Protein AF-A0AA37WY05-F1 (afdb_monomer_lite)

Sequence (134 aa):
MQESIEGKLRIWGRWASDKTGTEYRCALEVKLPRGTSLTAQDIDTAMRVDAAIANLNVSRWAGDHSLVWLLKQYYMHQCSYAEIAAFIKAHPKSALNDGWALGEMSKDKIWKLLCQAKGYVAGWLDAQANVATM

Radius of gyration: 15.21 Å; chains: 1; bounding box: 40×38×37 Å

Structure (mmCIF, N/CA/C/O backbone):
data_AF-A0AA37WY05-F1
#
_entry.id   AF-A0AA37WY05-F1
#
loop_
_atom_site.group_PDB
_atom_site.id
_atom_site.type_symbol
_atom_site.label_atom_id
_atom_site.label_alt_id
_atom_site.label_comp_id
_atom_site.label_asym_id
_atom_site.label_entity_id
_atom_site.label_seq_id
_atom_site.pdbx_PDB_ins_code
_atom_site.Cartn_x
_atom_site.Cartn_y
_atom_site.Cartn_z
_atom_site.occupancy
_atom_site.B_iso_or_equiv
_atom_site.auth_seq_id
_atom_site.auth_comp_id
_atom_site.auth_asym_id
_atom_site.auth_atom_id
_atom_site.pdbx_PDB_model_num
ATOM 1 N N . MET A 1 1 ? -22.217 5.196 6.132 1.00 39.78 1 MET A N 1
ATOM 2 C CA . MET A 1 1 ? -21.467 5.190 4.857 1.00 39.78 1 MET A CA 1
ATOM 3 C C . MET A 1 1 ? -20.154 4.473 5.127 1.00 39.78 1 MET A C 1
ATOM 5 O O . MET A 1 1 ? -19.415 4.940 5.980 1.00 39.78 1 MET A O 1
ATOM 9 N N . GLN A 1 2 ? -19.918 3.299 4.540 1.00 48.47 2 GLN A N 1
ATOM 10 C CA . GLN A 1 2 ? -18.661 2.566 4.739 1.00 48.47 2 GLN A CA 1
ATOM 11 C C . GLN A 1 2 ? -17.573 3.253 3.904 1.00 48.47 2 GLN A C 1
ATOM 13 O O . GLN A 1 2 ? -17.752 3.440 2.701 1.00 48.47 2 GLN A O 1
ATOM 18 N N . GLU A 1 3 ? -16.473 3.674 4.525 1.00 66.19 3 GLU A N 1
ATOM 19 C CA . GLU A 1 3 ? -15.331 4.198 3.775 1.00 66.19 3 GLU A CA 1
ATOM 20 C C . GLU A 1 3 ? -14.759 3.112 2.865 1.00 66.19 3 GLU A C 1
ATOM 22 O O . GLU A 1 3 ? -14.467 1.998 3.311 1.00 66.19 3 GLU A O 1
ATOM 27 N N . SER A 1 4 ? -14.583 3.451 1.588 1.00 88.19 4 SER A N 1
ATOM 28 C CA . SER A 1 4 ? -13.938 2.559 0.627 1.00 88.19 4 SER A CA 1
ATOM 29 C C . SER A 1 4 ? -12.500 2.245 1.051 1.00 88.19 4 SER A C 1
ATOM 31 O O . SER A 1 4 ? -11.823 3.076 1.664 1.00 88.19 4 SER A O 1
ATOM 33 N N . ILE A 1 5 ? -11.998 1.066 0.670 1.00 90.81 5 ILE A N 1
ATOM 34 C CA . ILE A 1 5 ? -10.591 0.691 0.887 1.00 90.81 5 ILE A CA 1
ATOM 35 C C . ILE A 1 5 ? -9.620 1.729 0.301 1.00 90.81 5 ILE A C 1
ATOM 37 O O . ILE A 1 5 ? -8.573 2.002 0.880 1.00 90.81 5 ILE A O 1
ATOM 41 N N . GLU A 1 6 ? -10.006 2.374 -0.802 1.00 89.31 6 GLU A N 1
ATOM 42 C CA . GLU A 1 6 ? -9.252 3.457 -1.432 1.00 89.31 6 GLU A CA 1
ATOM 43 C C . GLU A 1 6 ? -9.103 4.674 -0.505 1.00 89.31 6 GLU A C 1
ATOM 45 O O . GLU A 1 6 ? -8.021 5.250 -0.416 1.00 89.31 6 GLU A O 1
ATOM 50 N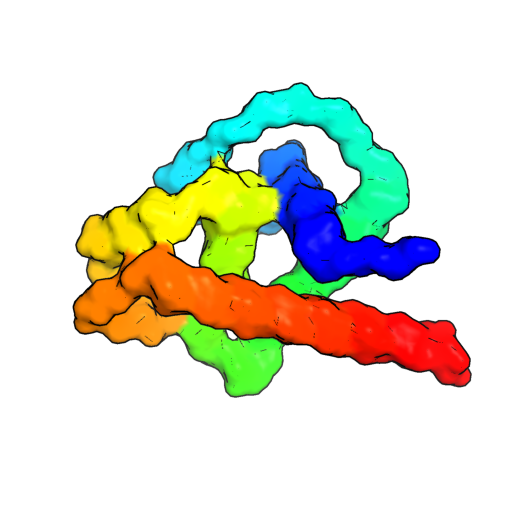 N . GLY A 1 7 ? -10.169 5.051 0.209 1.00 88.56 7 GLY A N 1
ATOM 51 C CA . GLY A 1 7 ? -10.140 6.136 1.192 1.00 88.56 7 GLY A CA 1
ATOM 52 C C . GLY A 1 7 ? -9.238 5.804 2.380 1.00 88.56 7 GLY A C 1
ATOM 53 O O . GLY A 1 7 ? -8.353 6.587 2.721 1.00 88.56 7 GLY A O 1
ATOM 54 N N . LYS A 1 8 ? -9.385 4.595 2.935 1.00 90.25 8 LYS A N 1
ATOM 55 C CA . LYS A 1 8 ? -8.567 4.114 4.061 1.00 90.25 8 LYS A CA 1
ATOM 56 C C . LYS A 1 8 ? -7.076 4.047 3.711 1.00 90.25 8 LYS A C 1
ATOM 58 O O . LYS A 1 8 ? -6.241 4.470 4.505 1.00 90.25 8 LYS A O 1
ATOM 63 N N . LEU A 1 9 ? -6.729 3.587 2.505 1.00 91.44 9 LEU A N 1
ATOM 64 C CA . LEU A 1 9 ? -5.341 3.547 2.026 1.00 91.44 9 LEU A CA 1
ATOM 65 C C . LEU A 1 9 ? -4.753 4.938 1.767 1.00 91.44 9 LEU A C 1
ATOM 67 O O . LEU A 1 9 ? -3.558 5.128 1.971 1.00 91.44 9 LEU A O 1
ATOM 71 N N . ARG A 1 10 ? -5.562 5.927 1.366 1.00 89.12 10 ARG A N 1
ATOM 72 C CA . ARG A 1 10 ? -5.109 7.328 1.261 1.00 89.12 10 ARG A CA 1
ATOM 73 C C . ARG A 1 10 ? -4.820 7.936 2.629 1.00 89.12 10 ARG A C 1
ATOM 75 O O . ARG A 1 10 ? -3.812 8.624 2.773 1.00 89.12 10 ARG A O 1
ATOM 82 N N . ILE A 1 11 ? -5.671 7.660 3.619 1.00 87.38 11 ILE A N 1
ATOM 83 C CA . ILE A 1 11 ? -5.447 8.068 5.012 1.00 87.38 11 ILE A CA 1
ATOM 84 C C . ILE A 1 11 ? -4.158 7.429 5.543 1.00 87.38 11 ILE A C 1
ATOM 86 O O . ILE A 1 11 ? -3.294 8.140 6.054 1.00 87.38 11 ILE A O 1
ATOM 90 N N . TRP A 1 12 ? -3.987 6.116 5.347 1.00 89.56 12 TRP A N 1
ATOM 91 C CA . TRP A 1 12 ? -2.755 5.413 5.709 1.00 89.56 12 TRP A CA 1
ATOM 92 C C . TRP A 1 12 ? -1.530 5.974 4.989 1.00 89.56 12 TRP A C 1
ATOM 94 O O . TRP A 1 12 ? -0.544 6.266 5.648 1.00 89.56 12 TRP A O 1
ATOM 104 N N . GLY A 1 13 ? -1.590 6.182 3.671 1.00 86.62 13 GLY A N 1
ATOM 105 C CA . GLY A 1 13 ? -0.468 6.706 2.890 1.00 86.62 13 GLY A CA 1
ATOM 106 C C . GLY A 1 13 ? 0.008 8.061 3.402 1.00 86.62 13 GLY A C 1
ATOM 107 O O . GLY A 1 13 ? 1.203 8.255 3.600 1.00 86.62 13 GLY A O 1
ATOM 108 N N . ARG A 1 14 ? -0.939 8.953 3.716 1.00 82.12 14 ARG A N 1
ATOM 109 C CA . ARG A 1 14 ? -0.662 10.252 4.337 1.00 82.12 14 ARG A CA 1
ATOM 110 C C . ARG A 1 14 ? -0.081 10.124 5.745 1.00 82.12 14 ARG A C 1
ATOM 112 O O . ARG A 1 14 ? 0.857 10.829 6.095 1.00 82.12 14 ARG A O 1
ATOM 119 N N . TRP A 1 15 ? -0.633 9.239 6.567 1.00 83.75 15 TRP A N 1
ATOM 120 C CA . TRP A 1 15 ? -0.114 8.987 7.911 1.00 83.75 15 TRP A CA 1
ATOM 121 C C . TRP A 1 15 ? 1.306 8.419 7.880 1.00 83.75 15 TRP A C 1
ATOM 123 O O . TRP A 1 15 ? 2.173 8.908 8.602 1.00 83.75 15 TRP A O 1
ATOM 133 N N . ALA A 1 16 ? 1.550 7.444 7.007 1.00 79.62 16 ALA A N 1
ATOM 134 C CA . ALA A 1 16 ? 2.836 6.788 6.806 1.00 79.62 16 ALA A CA 1
ATOM 135 C C . ALA A 1 16 ? 3.881 7.722 6.184 1.00 79.62 16 ALA A C 1
ATOM 137 O O . ALA A 1 16 ? 5.072 7.461 6.297 1.00 79.62 16 ALA A O 1
ATOM 138 N N . SER A 1 17 ? 3.450 8.796 5.519 1.00 75.62 17 SER A N 1
ATOM 139 C CA . SER A 1 17 ? 4.340 9.797 4.945 1.00 75.62 17 SER A CA 1
ATOM 140 C C . SER A 1 17 ? 4.607 10.994 5.865 1.00 75.62 17 SER A C 1
ATOM 142 O O . SER A 1 17 ? 5.707 11.541 5.830 1.00 75.62 17 SER A O 1
ATOM 144 N N . ASP A 1 18 ? 3.615 11.415 6.667 1.00 69.88 18 ASP A N 1
ATOM 145 C CA . ASP A 1 18 ? 3.734 12.513 7.646 1.00 69.88 18 ASP A CA 1
ATOM 146 C C . ASP A 1 18 ? 4.477 12.064 8.908 1.00 69.88 18 ASP A C 1
ATOM 148 O O . ASP A 1 18 ? 5.235 12.831 9.508 1.00 69.88 18 ASP A O 1
ATOM 152 N N . LYS A 1 19 ? 4.274 10.811 9.323 1.00 55.09 19 LYS A N 1
ATOM 153 C CA . LYS A 1 19 ? 5.097 10.164 10.337 1.00 55.09 19 LYS A CA 1
ATOM 154 C C . LYS A 1 19 ? 6.165 9.361 9.627 1.00 55.09 19 LYS A C 1
ATOM 156 O O . LYS A 1 19 ? 5.870 8.581 8.740 1.00 55.09 19 LYS A O 1
ATOM 161 N N . THR A 1 20 ? 7.395 9.455 10.099 1.00 49.81 20 THR A 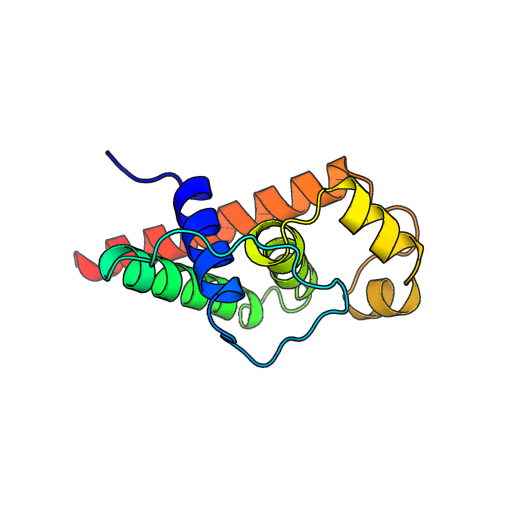N 1
ATOM 162 C CA . THR A 1 20 ? 8.452 8.458 9.903 1.00 49.81 20 THR A CA 1
ATOM 163 C C . THR A 1 20 ? 8.054 7.110 10.538 1.00 49.81 20 THR A C 1
ATOM 165 O O . THR A 1 20 ? 8.692 6.638 11.478 1.00 49.81 20 THR A O 1
ATOM 168 N N . GLY A 1 21 ? 6.933 6.534 10.102 1.00 39.62 21 GLY A N 1
ATOM 169 C CA . GLY A 1 21 ? 6.377 5.274 10.560 1.00 39.62 21 GLY A CA 1
ATOM 170 C C . GLY A 1 21 ? 7.016 4.146 9.773 1.00 39.62 21 GLY A C 1
ATOM 171 O O . GLY A 1 21 ? 6.661 3.913 8.623 1.00 39.62 21 GLY A O 1
ATOM 172 N N . THR A 1 22 ? 7.935 3.446 10.435 1.00 41.00 22 THR A N 1
ATOM 173 C CA . THR A 1 22 ? 8.722 2.288 9.982 1.00 41.00 22 THR A CA 1
ATOM 174 C C . THR A 1 22 ? 9.961 2.597 9.128 1.00 41.00 22 THR A C 1
ATOM 176 O O . THR A 1 22 ? 9.993 3.486 8.285 1.00 41.00 22 THR A O 1
ATOM 179 N N . GLU A 1 23 ? 11.013 1.825 9.392 1.00 44.47 23 GLU A N 1
ATOM 180 C CA . GLU A 1 23 ? 12.423 1.926 8.978 1.00 44.47 23 GLU A CA 1
ATOM 181 C C . GLU A 1 23 ? 12.688 1.807 7.457 1.00 44.47 23 GLU A C 1
ATOM 183 O O . GLU A 1 23 ? 13.805 1.538 7.020 1.00 44.47 23 GLU A O 1
ATOM 188 N N . TYR A 1 24 ? 11.681 2.012 6.611 1.00 48.78 24 TYR A N 1
ATOM 189 C CA . TYR A 1 24 ? 11.725 1.674 5.190 1.00 48.78 24 TYR A CA 1
ATOM 190 C C . TYR A 1 24 ? 11.931 2.918 4.323 1.00 48.78 24 TYR A C 1
ATOM 192 O O . TYR A 1 24 ? 11.006 3.418 3.683 1.00 48.78 24 TYR A O 1
ATOM 200 N N . ARG A 1 25 ? 13.173 3.409 4.270 1.00 38.22 25 ARG A N 1
ATOM 201 C CA . ARG A 1 25 ? 13.596 4.375 3.244 1.00 38.22 25 ARG A CA 1
ATOM 202 C C . ARG A 1 25 ? 13.650 3.677 1.884 1.00 38.22 25 ARG A C 1
ATOM 204 O O . ARG A 1 25 ? 14.501 2.819 1.674 1.00 38.22 25 ARG A O 1
ATOM 211 N N . CYS A 1 26 ? 12.801 4.081 0.941 1.00 39.38 26 CYS A N 1
ATOM 212 C CA . CYS A 1 26 ? 13.052 3.844 -0.480 1.00 39.38 26 CYS A CA 1
ATOM 213 C C . CYS A 1 26 ? 13.324 5.172 -1.204 1.00 39.38 26 CYS A C 1
ATOM 215 O O . CYS A 1 26 ? 12.854 6.225 -0.784 1.00 39.38 26 CYS A O 1
ATOM 217 N N . ALA A 1 27 ? 14.136 5.098 -2.259 1.00 45.19 27 ALA A N 1
ATOM 218 C CA . ALA A 1 27 ? 14.949 6.169 -2.845 1.00 45.19 27 ALA A CA 1
ATOM 219 C C . ALA A 1 27 ? 14.203 7.234 -3.680 1.00 45.19 27 ALA A C 1
ATOM 221 O O . ALA A 1 27 ? 14.837 7.967 -4.435 1.00 45.19 27 ALA A O 1
ATOM 222 N N . LEU A 1 28 ? 12.878 7.332 -3.568 1.00 48.91 28 LEU A N 1
ATOM 223 C CA . LEU A 1 28 ? 12.091 8.353 -4.260 1.00 48.91 28 LEU A CA 1
ATOM 224 C C . LEU A 1 28 ? 11.623 9.380 -3.225 1.00 48.91 28 LEU A C 1
ATOM 226 O O . LEU A 1 28 ? 10.744 9.111 -2.405 1.00 48.91 28 LEU A O 1
ATOM 230 N N . GLU A 1 29 ? 12.297 10.533 -3.215 1.00 45.31 29 GLU A N 1
ATOM 231 C CA . GLU A 1 29 ? 12.047 11.639 -2.289 1.00 45.31 29 GLU A CA 1
ATOM 232 C C . GLU A 1 29 ? 10.553 11.993 -2.216 1.00 45.31 29 GLU A C 1
ATOM 234 O O . GLU A 1 29 ? 9.868 12.160 -3.226 1.00 45.31 29 GLU A O 1
ATOM 239 N N . VAL A 1 30 ? 10.051 12.093 -0.985 1.00 50.91 30 VAL A N 1
ATOM 240 C CA . VAL A 1 30 ? 8.648 12.367 -0.656 1.00 50.91 30 VAL A CA 1
ATOM 241 C C . VAL A 1 30 ? 8.252 13.756 -1.177 1.00 50.91 30 VAL A C 1
ATOM 243 O O . VAL A 1 30 ? 8.731 14.770 -0.675 1.00 50.91 30 VAL A O 1
ATOM 246 N N . LYS A 1 31 ? 7.342 13.821 -2.159 1.00 46.53 31 LYS A N 1
ATOM 247 C CA . LYS A 1 31 ? 6.780 15.073 -2.708 1.00 46.53 31 LYS A CA 1
ATOM 248 C C . LYS A 1 31 ? 5.473 15.472 -2.012 1.00 46.53 31 LYS A C 1
ATOM 250 O O . LYS A 1 31 ? 4.447 15.603 -2.677 1.00 46.53 31 LYS A O 1
ATOM 255 N N . LEU A 1 32 ? 5.457 15.640 -0.690 1.00 49.12 32 LEU A N 1
ATOM 256 C CA . LEU A 1 32 ? 4.205 15.984 -0.005 1.00 49.12 32 LEU A CA 1
ATOM 257 C C . LEU A 1 32 ? 4.128 17.444 0.439 1.00 49.12 32 LEU A C 1
ATOM 259 O O . LEU A 1 32 ? 4.957 17.886 1.237 1.00 49.12 32 LEU A O 1
ATOM 263 N N . PRO A 1 33 ? 3.105 18.198 -0.011 1.00 45.53 33 PRO A N 1
ATOM 264 C CA . PRO A 1 33 ? 2.707 19.413 0.678 1.00 45.53 33 PRO A CA 1
ATOM 265 C C . PRO A 1 33 ? 2.156 19.027 2.056 1.00 45.53 33 PRO A C 1
ATOM 267 O O . PRO A 1 33 ? 1.308 18.142 2.162 1.00 45.53 33 PRO A O 1
ATOM 270 N N . ARG A 1 34 ? 2.639 19.691 3.114 1.00 49.81 34 ARG A N 1
ATOM 271 C CA . ARG A 1 34 ? 2.149 19.522 4.492 1.00 49.81 34 ARG A CA 1
ATOM 272 C C . ARG A 1 34 ? 0.661 19.873 4.542 1.00 49.81 34 ARG A C 1
ATOM 274 O O . ARG A 1 34 ? 0.298 21.044 4.624 1.00 49.81 34 ARG A O 1
ATOM 281 N N . GLY A 1 35 ? -0.200 18.871 4.418 1.00 54.69 35 GLY A N 1
ATOM 282 C CA . GLY A 1 35 ? -1.641 19.052 4.532 1.00 54.69 35 GLY A CA 1
ATOM 283 C C . GLY A 1 35 ? -2.084 19.140 5.996 1.00 54.69 35 GLY A C 1
ATOM 284 O O . GLY A 1 35 ? -1.347 18.768 6.902 1.00 54.69 35 GLY A O 1
ATOM 285 N N . THR A 1 36 ? -3.333 19.560 6.210 1.00 57.44 36 THR A N 1
ATOM 286 C CA . THR A 1 36 ? -4.090 19.533 7.484 1.00 57.44 36 THR A CA 1
ATOM 287 C C . THR A 1 36 ? -3.776 18.357 8.428 1.00 57.44 36 THR A C 1
ATOM 289 O O . THR A 1 36 ? -3.643 17.217 8.006 1.00 57.44 36 THR A O 1
ATOM 292 N N . SER A 1 37 ? -3.695 18.586 9.734 1.00 67.25 37 SER A N 1
ATOM 293 C CA . SER A 1 37 ? -3.400 17.508 10.690 1.00 67.25 37 SER A CA 1
ATOM 294 C C . SER A 1 37 ? -4.419 16.357 10.614 1.00 67.25 37 SER A C 1
ATOM 296 O O . SER A 1 37 ? -5.621 16.599 10.516 1.00 67.25 37 SER A O 1
ATOM 298 N N . LEU A 1 38 ? -3.935 15.110 10.661 1.00 73.94 38 LEU A N 1
ATOM 299 C CA . LEU A 1 38 ? -4.774 13.909 10.760 1.00 73.94 38 LEU A CA 1
ATOM 300 C C . LEU A 1 38 ? -5.553 13.907 12.082 1.00 73.94 38 LEU A C 1
ATOM 302 O O . LEU A 1 38 ? -4.992 14.231 13.132 1.00 73.94 38 LEU A O 1
ATOM 306 N N . THR A 1 39 ? -6.828 13.519 12.042 1.00 83.25 39 THR A N 1
ATOM 307 C CA . THR A 1 39 ? -7.652 13.359 13.249 1.00 83.25 39 THR A CA 1
ATOM 308 C C . THR A 1 39 ? -7.297 12.071 14.003 1.00 83.25 39 THR A C 1
ATO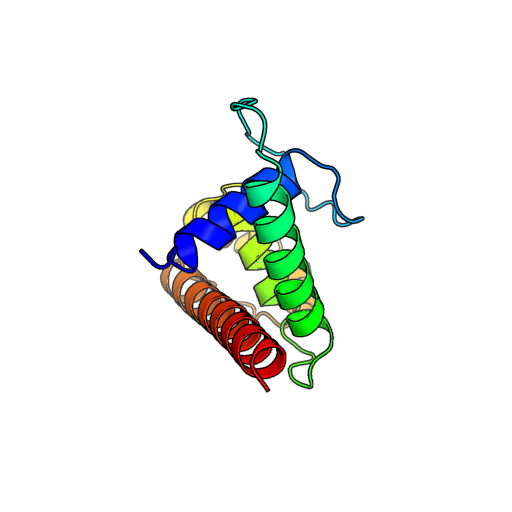M 310 O O . THR A 1 39 ? -6.625 11.185 13.476 1.00 83.25 39 THR A O 1
ATOM 313 N N . ALA A 1 40 ? -7.771 11.921 15.245 1.00 81.06 40 ALA A N 1
ATOM 314 C CA . ALA A 1 40 ? -7.587 10.677 16.002 1.00 81.06 40 ALA A CA 1
ATOM 315 C C . ALA A 1 40 ? -8.216 9.457 15.296 1.00 81.06 40 ALA A C 1
ATOM 317 O O . ALA A 1 40 ? -7.642 8.370 15.317 1.00 81.06 40 ALA A O 1
ATOM 318 N N . GLN A 1 41 ? -9.355 9.650 14.623 1.00 84.75 41 GLN A N 1
ATOM 319 C CA . GLN A 1 41 ? -10.021 8.607 13.840 1.00 84.75 41 GLN A CA 1
ATOM 320 C C . GLN A 1 41 ? -9.218 8.226 12.586 1.00 84.75 41 GLN A C 1
ATOM 322 O O . GLN A 1 41 ? -9.123 7.043 12.252 1.00 84.75 41 GLN A O 1
ATOM 327 N N . ASP A 1 42 ? -8.601 9.206 11.920 1.00 83.88 42 ASP A N 1
ATOM 328 C CA . ASP A 1 42 ? -7.713 8.948 10.782 1.00 83.88 42 ASP A CA 1
ATOM 329 C C . ASP A 1 42 ? -6.491 8.128 11.208 1.00 83.88 42 ASP A C 1
ATOM 331 O O . ASP A 1 42 ? -6.076 7.210 10.503 1.00 83.88 42 ASP A O 1
ATOM 335 N N . ILE A 1 43 ? -5.929 8.433 12.382 1.00 84.44 43 ILE A N 1
ATOM 336 C CA . ILE A 1 43 ? -4.791 7.697 12.943 1.00 84.44 43 ILE A CA 1
ATOM 337 C C . ILE A 1 43 ? -5.185 6.252 13.271 1.00 84.44 43 ILE A C 1
ATOM 339 O O . ILE A 1 43 ? -4.453 5.342 12.891 1.00 84.44 43 ILE A O 1
ATOM 343 N N . ASP A 1 44 ? -6.329 6.023 13.924 1.00 85.69 44 ASP A N 1
ATOM 344 C CA . ASP A 1 44 ? -6.819 4.663 14.204 1.00 85.69 44 ASP A CA 1
ATOM 345 C C . ASP A 1 44 ? -7.038 3.871 12.904 1.00 85.69 44 ASP A C 1
ATOM 347 O O . ASP A 1 44 ? -6.588 2.732 12.765 1.00 85.69 44 ASP A O 1
ATOM 351 N N . THR A 1 45 ? -7.645 4.511 11.900 1.00 87.81 45 THR A N 1
ATOM 352 C CA . THR A 1 45 ? -7.839 3.922 10.568 1.00 87.81 45 THR A CA 1
ATOM 353 C C . THR A 1 45 ? -6.504 3.555 9.923 1.00 87.81 45 THR A C 1
ATOM 355 O O . THR A 1 45 ? -6.344 2.432 9.439 1.00 87.81 45 THR A O 1
ATOM 358 N N . ALA A 1 46 ? -5.527 4.464 9.958 1.00 87.06 46 ALA A N 1
ATOM 359 C CA . ALA A 1 46 ? -4.192 4.223 9.430 1.00 87.06 46 ALA A CA 1
ATOM 360 C C . ALA A 1 46 ? -3.494 3.059 10.146 1.00 87.06 46 ALA A C 1
ATOM 362 O O . ALA A 1 46 ? -2.936 2.198 9.476 1.00 87.06 46 ALA A O 1
ATOM 363 N N . MET A 1 47 ? -3.575 2.975 11.476 1.00 88.00 47 MET A N 1
ATOM 364 C CA . MET A 1 47 ? -2.961 1.888 12.249 1.00 88.00 47 MET A CA 1
ATOM 365 C C . MET A 1 47 ? -3.562 0.516 11.919 1.00 88.00 47 MET A C 1
ATOM 367 O O . MET A 1 47 ? -2.831 -0.467 11.812 1.00 88.00 47 MET A O 1
ATOM 371 N N . ARG A 1 48 ? -4.881 0.432 11.703 1.00 89.69 48 ARG A N 1
ATOM 372 C CA . ARG A 1 48 ? -5.531 -0.821 11.279 1.00 89.69 48 ARG A CA 1
ATOM 373 C C . ARG A 1 48 ? -5.085 -1.254 9.884 1.00 89.69 48 ARG A C 1
ATOM 375 O O . ARG A 1 48 ? -4.839 -2.437 9.658 1.00 89.69 48 ARG A O 1
ATOM 382 N N . VAL A 1 49 ? -4.978 -0.305 8.953 1.00 90.50 49 VAL A N 1
ATOM 383 C CA . VAL A 1 49 ? -4.458 -0.564 7.602 1.00 90.50 49 VAL A CA 1
ATOM 384 C C . VAL A 1 49 ? -2.989 -0.992 7.663 1.00 90.50 49 VAL A C 1
ATOM 386 O O . VAL A 1 49 ? -2.604 -1.933 6.975 1.00 90.50 49 VAL A O 1
ATOM 389 N N . ASP A 1 50 ? -2.185 -0.362 8.517 1.00 88.19 50 ASP A N 1
ATOM 390 C CA . ASP A 1 50 ? -0.773 -0.700 8.707 1.00 88.19 50 ASP A CA 1
ATOM 391 C C . ASP A 1 50 ? -0.595 -2.135 9.222 1.00 88.19 50 ASP A C 1
ATOM 393 O O . ASP A 1 50 ? 0.197 -2.898 8.673 1.00 88.19 50 ASP A O 1
ATOM 397 N N . ALA A 1 51 ? -1.417 -2.557 10.188 1.00 86.50 51 ALA A N 1
ATOM 398 C CA . ALA A 1 51 ? -1.438 -3.937 10.672 1.00 86.50 51 ALA A CA 1
ATOM 399 C C . ALA A 1 51 ? -1.807 -4.946 9.565 1.00 86.50 51 ALA A C 1
ATOM 401 O O . ALA A 1 51 ? -1.198 -6.015 9.472 1.00 86.50 51 ALA A O 1
ATOM 402 N N . ALA A 1 52 ? -2.755 -4.598 8.689 1.00 87.25 52 ALA A N 1
ATOM 403 C CA . ALA A 1 52 ? -3.114 -5.421 7.533 1.00 87.25 52 ALA A CA 1
ATOM 404 C C . ALA A 1 52 ? -1.948 -5.548 6.532 1.00 87.25 52 ALA A C 1
ATOM 406 O O . ALA A 1 52 ? -1.659 -6.638 6.034 1.00 87.25 52 ALA A O 1
ATOM 407 N N . ILE A 1 53 ? -1.241 -4.445 6.266 1.00 85.62 53 ILE A N 1
ATOM 408 C CA . ILE A 1 53 ? -0.062 -4.410 5.387 1.00 85.62 53 ILE A CA 1
ATOM 409 C C . ILE A 1 53 ? 1.121 -5.165 6.012 1.00 85.62 53 ILE A C 1
ATOM 411 O O . ILE A 1 53 ? 1.853 -5.859 5.308 1.00 85.62 53 ILE A O 1
ATOM 415 N N . ALA A 1 54 ? 1.294 -5.103 7.331 1.00 81.12 54 ALA A N 1
ATOM 416 C CA . ALA A 1 54 ? 2.279 -5.917 8.034 1.00 81.12 54 ALA A CA 1
ATOM 417 C C . ALA A 1 54 ? 1.936 -7.414 7.942 1.00 81.12 54 ALA A C 1
ATOM 419 O O . ALA A 1 54 ? 2.831 -8.235 7.762 1.00 81.12 54 ALA A O 1
ATOM 420 N N . ASN A 1 55 ? 0.651 -7.784 7.989 1.00 76.94 55 ASN A N 1
ATOM 421 C CA . ASN A 1 55 ? 0.214 -9.177 7.859 1.00 76.94 55 ASN A CA 1
ATOM 422 C C . ASN A 1 55 ? 0.473 -9.758 6.457 1.00 76.94 55 ASN A C 1
ATOM 424 O O . ASN A 1 55 ? 0.876 -10.918 6.338 1.00 76.94 55 ASN A O 1
ATOM 428 N N . LEU A 1 56 ? 0.339 -8.932 5.409 1.00 71.25 56 LEU A N 1
ATOM 429 C CA . LEU A 1 56 ? 0.763 -9.278 4.046 1.00 71.25 56 LEU A CA 1
ATOM 430 C C . LEU A 1 56 ? 2.228 -9.744 3.997 1.00 71.25 56 LEU A C 1
ATOM 432 O O . LEU A 1 56 ? 2.549 -10.655 3.242 1.00 71.25 56 LEU A O 1
ATOM 436 N N . ASN A 1 57 ? 3.089 -9.171 4.842 1.00 60.94 57 ASN A N 1
ATOM 437 C CA . ASN A 1 57 ? 4.518 -9.478 4.904 1.00 60.94 57 ASN A CA 1
ATOM 438 C C . ASN A 1 57 ? 4.841 -10.818 5.607 1.00 60.94 57 ASN A C 1
ATOM 440 O O . ASN A 1 57 ? 5.962 -11.303 5.495 1.00 60.94 57 ASN A O 1
ATOM 444 N N . VAL A 1 58 ? 3.893 -11.399 6.358 1.00 54.38 58 VAL A N 1
ATOM 445 C CA . VAL A 1 58 ? 4.122 -12.567 7.242 1.00 54.38 58 VAL A CA 1
ATOM 446 C C . VAL A 1 58 ? 3.358 -13.820 6.784 1.00 54.38 58 VAL A C 1
ATOM 448 O O . VAL A 1 58 ? 3.722 -14.940 7.142 1.00 54.38 58 VAL A O 1
ATOM 451 N N . SER A 1 59 ? 2.293 -13.674 5.990 1.00 47.50 59 SER A N 1
ATOM 452 C CA . SER A 1 59 ? 1.506 -14.823 5.518 1.00 47.50 59 SER A CA 1
ATOM 453 C C . SER A 1 59 ? 2.258 -15.666 4.469 1.00 47.50 59 SER A C 1
ATOM 455 O O . SER A 1 59 ? 3.152 -15.170 3.791 1.00 47.50 59 SER A O 1
ATOM 457 N N . ARG A 1 60 ? 1.859 -16.942 4.296 1.00 44.84 60 ARG A N 1
ATOM 458 C CA . ARG A 1 60 ? 2.397 -17.966 3.356 1.00 44.84 60 ARG A CA 1
ATOM 459 C C . ARG A 1 60 ? 2.596 -17.527 1.887 1.00 44.84 60 ARG A C 1
ATOM 461 O O . ARG A 1 60 ? 3.141 -18.299 1.105 1.00 44.84 60 ARG A O 1
ATOM 468 N N . TRP A 1 61 ? 2.212 -16.309 1.522 1.00 47.81 61 TRP A N 1
ATOM 469 C CA . TRP A 1 61 ? 2.580 -15.595 0.297 1.00 47.81 61 TRP A CA 1
ATOM 470 C C . TRP A 1 61 ? 3.964 -14.935 0.424 1.00 47.81 61 TRP A C 1
ATOM 472 O O . TRP A 1 61 ? 4.134 -13.773 0.063 1.00 47.81 61 TRP A O 1
ATOM 482 N N . ALA A 1 62 ? 4.951 -15.667 0.951 1.00 38.62 62 ALA A N 1
ATOM 483 C CA . ALA A 1 62 ? 6.302 -15.206 1.297 1.00 38.62 62 ALA A CA 1
ATOM 484 C C . ALA A 1 62 ? 7.179 -14.775 0.090 1.00 38.62 62 ALA A C 1
ATOM 486 O O . ALA A 1 62 ? 8.397 -14.912 0.118 1.00 38.62 62 ALA A O 1
ATOM 487 N N . GLY A 1 63 ? 6.569 -14.268 -0.983 1.00 45.59 63 GLY A N 1
ATOM 488 C CA . GLY A 1 63 ? 7.223 -13.739 -2.177 1.00 45.59 63 GLY A CA 1
ATOM 489 C C . GLY A 1 63 ? 6.767 -12.337 -2.592 1.00 45.59 63 GLY A C 1
ATOM 490 O O . GLY A 1 63 ? 7.288 -11.829 -3.575 1.00 45.59 63 GLY A O 1
ATOM 491 N N . ASP A 1 64 ? 5.839 -11.688 -1.877 1.00 58.38 64 ASP A N 1
ATOM 492 C CA . ASP A 1 64 ? 5.246 -10.413 -2.320 1.00 58.38 64 ASP A CA 1
ATOM 493 C C . ASP A 1 64 ? 5.629 -9.204 -1.439 1.00 58.38 64 ASP A C 1
ATOM 495 O O . ASP A 1 64 ? 4.839 -8.279 -1.228 1.00 58.38 64 ASP A O 1
ATOM 499 N N . HIS A 1 65 ? 6.898 -9.127 -1.001 1.00 62.72 65 HIS A N 1
ATOM 500 C CA . HIS A 1 65 ? 7.514 -7.847 -0.582 1.00 62.72 65 HIS A CA 1
ATOM 501 C C . HIS A 1 65 ? 7.264 -6.737 -1.629 1.00 62.72 65 HIS A C 1
ATOM 503 O O . HIS A 1 65 ? 7.110 -5.557 -1.299 1.00 62.72 65 HIS A O 1
ATOM 509 N N . SER A 1 66 ? 7.113 -7.166 -2.885 1.00 73.44 66 SER A N 1
ATOM 510 C CA . SER A 1 66 ? 6.606 -6.431 -4.035 1.00 73.44 66 SER A CA 1
ATOM 511 C C . SER A 1 66 ? 5.351 -5.579 -3.767 1.00 73.44 66 SER A C 1
ATOM 513 O O . SER A 1 66 ? 5.313 -4.398 -4.114 1.00 73.44 66 SER A O 1
ATOM 515 N N . LEU A 1 67 ? 4.312 -6.149 -3.149 1.00 79.56 67 LEU A N 1
ATOM 516 C CA . LEU A 1 67 ? 2.988 -5.545 -3.041 1.00 79.56 67 LEU A CA 1
ATOM 517 C C . LEU A 1 67 ? 2.991 -4.462 -1.977 1.00 79.56 67 LEU A C 1
ATOM 519 O O . LEU A 1 67 ? 2.437 -3.384 -2.185 1.00 79.56 67 LEU A O 1
ATOM 523 N N . VAL A 1 68 ? 3.671 -4.730 -0.861 1.00 81.44 68 VAL A N 1
ATOM 524 C CA . VAL A 1 68 ? 3.902 -3.739 0.191 1.00 81.44 68 VAL A CA 1
ATOM 525 C C . VAL A 1 68 ? 4.706 -2.570 -0.372 1.00 81.44 68 VAL A C 1
ATOM 527 O O . VAL A 1 68 ? 4.348 -1.413 -0.144 1.00 81.44 68 VAL A O 1
ATOM 530 N N . TRP A 1 69 ? 5.756 -2.848 -1.151 1.00 82.44 69 TRP A N 1
ATOM 531 C CA . TRP A 1 69 ? 6.534 -1.800 -1.806 1.00 82.44 69 TRP A CA 1
ATOM 532 C C . TRP A 1 69 ? 5.676 -0.973 -2.773 1.00 82.44 69 TRP A C 1
ATOM 534 O O . TRP A 1 69 ? 5.712 0.255 -2.711 1.00 82.44 69 TRP A O 1
ATOM 544 N N . LEU A 1 70 ? 4.840 -1.612 -3.598 1.00 84.81 70 LEU A N 1
ATOM 545 C CA . LEU A 1 70 ? 3.927 -0.922 -4.515 1.00 84.81 70 LEU A CA 1
ATOM 546 C C . LEU A 1 70 ? 2.914 -0.040 -3.776 1.00 84.81 70 LEU A C 1
ATOM 548 O O . LEU A 1 70 ? 2.704 1.106 -4.180 1.00 84.81 70 LEU A O 1
ATOM 552 N N . LEU A 1 71 ? 2.316 -0.536 -2.687 1.00 87.75 71 LEU A N 1
ATOM 553 C CA . LEU A 1 71 ? 1.406 0.248 -1.847 1.00 87.75 71 LEU A CA 1
ATOM 554 C C . LEU A 1 71 ? 2.106 1.488 -1.282 1.00 87.75 71 LEU A C 1
ATOM 556 O O . LEU A 1 71 ? 1.534 2.577 -1.330 1.00 87.75 71 LEU A O 1
ATOM 560 N N . LYS A 1 72 ? 3.353 1.348 -0.816 1.00 83.38 72 LYS A N 1
ATOM 561 C CA . LYS A 1 72 ? 4.166 2.476 -0.341 1.00 83.38 72 LYS A CA 1
ATOM 562 C C . LYS A 1 72 ? 4.432 3.476 -1.464 1.00 83.38 72 LYS A C 1
ATOM 564 O O . LYS A 1 72 ? 4.128 4.655 -1.306 1.00 83.38 72 LYS A O 1
ATOM 569 N N . GLN A 1 73 ? 4.934 3.031 -2.616 1.00 84.88 73 GLN A N 1
ATOM 570 C CA . GLN A 1 73 ? 5.210 3.948 -3.728 1.00 84.88 73 GLN A CA 1
ATOM 571 C C . GLN A 1 73 ? 3.957 4.711 -4.165 1.00 84.88 73 GLN A C 1
ATOM 573 O O . GLN A 1 73 ? 4.008 5.920 -4.373 1.00 84.88 73 GLN A O 1
ATOM 578 N N . TYR A 1 74 ? 2.817 4.027 -4.253 1.00 89.25 74 TYR A N 1
ATOM 579 C CA . TYR A 1 74 ? 1.592 4.639 -4.751 1.00 89.25 74 TYR A CA 1
ATOM 580 C C . TYR A 1 74 ? 0.884 5.537 -3.724 1.00 89.25 74 TYR A C 1
ATOM 582 O O . TYR A 1 74 ? 0.478 6.643 -4.069 1.00 89.25 74 TYR A O 1
ATOM 590 N N . TYR A 1 75 ? 0.725 5.097 -2.471 1.00 88.38 75 TYR A N 1
ATOM 591 C CA . TYR A 1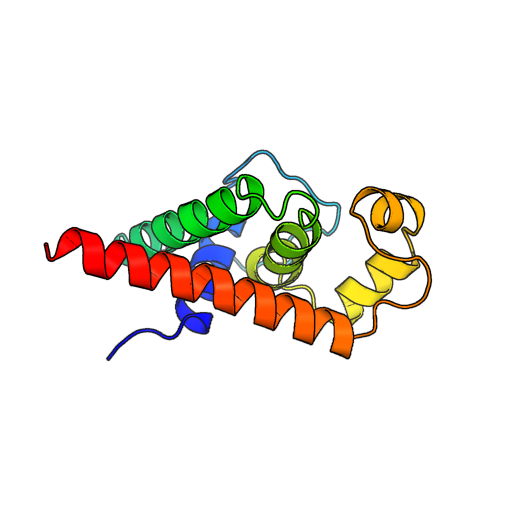 75 ? -0.061 5.832 -1.468 1.00 88.38 75 TYR A CA 1
ATOM 592 C C . TYR A 1 75 ? 0.771 6.745 -0.570 1.00 88.38 75 TYR A C 1
ATOM 594 O O . TYR A 1 75 ? 0.307 7.831 -0.231 1.00 88.38 75 TYR A O 1
ATOM 602 N N . MET A 1 76 ? 1.981 6.326 -0.190 1.00 84.62 76 MET A N 1
ATOM 603 C CA . MET A 1 76 ? 2.859 7.096 0.698 1.00 84.62 76 MET A CA 1
ATOM 604 C C . MET A 1 76 ? 3.725 8.080 -0.097 1.00 84.62 76 MET A C 1
ATOM 606 O O . MET A 1 76 ? 3.777 9.262 0.232 1.00 84.62 76 MET A O 1
ATOM 610 N N . HIS A 1 77 ? 4.369 7.619 -1.173 1.00 81.69 77 HIS A N 1
ATOM 611 C CA . HIS A 1 77 ? 5.227 8.472 -2.007 1.00 81.69 77 HIS A CA 1
ATOM 612 C C . HIS A 1 77 ? 4.468 9.198 -3.130 1.00 81.69 77 HIS A C 1
ATOM 614 O O . HIS A 1 77 ? 5.042 10.060 -3.793 1.00 81.69 77 HIS A O 1
ATOM 620 N N . GLN A 1 78 ? 3.186 8.872 -3.338 1.00 83.62 78 GLN A N 1
ATOM 621 C CA . GLN A 1 78 ? 2.335 9.422 -4.404 1.00 83.62 78 GLN A CA 1
ATOM 622 C C . GLN A 1 78 ? 2.927 9.278 -5.814 1.00 83.62 78 GLN A C 1
ATOM 624 O O . GLN A 1 78 ? 2.631 10.069 -6.711 1.00 83.62 78 GLN A O 1
ATOM 629 N N . CYS A 1 79 ? 3.752 8.253 -6.031 1.00 84.88 79 CYS A N 1
ATOM 630 C CA . CYS A 1 79 ? 4.292 7.961 -7.345 1.00 84.88 79 CYS A CA 1
ATOM 631 C C . CYS A 1 79 ? 3.173 7.494 -8.278 1.00 84.88 79 CYS A C 1
ATOM 633 O O . CYS A 1 79 ? 2.376 6.604 -7.965 1.00 84.88 79 CYS A O 1
ATOM 635 N N . SER A 1 80 ? 3.153 8.054 -9.480 1.00 88.12 80 SER A N 1
ATOM 636 C CA . SER A 1 80 ? 2.325 7.554 -10.568 1.00 88.12 80 SER A CA 1
ATOM 637 C C . SER A 1 80 ? 2.782 6.159 -11.012 1.00 88.12 80 SER A C 1
ATOM 639 O O . SER A 1 80 ? 3.945 5.781 -10.867 1.00 88.12 80 SER A O 1
ATOM 641 N N . TYR A 1 81 ? 1.895 5.399 -11.666 1.00 88.12 81 TYR A N 1
ATOM 642 C CA . TYR A 1 81 ? 2.275 4.114 -12.275 1.00 88.12 81 TYR A CA 1
ATOM 643 C C . TYR A 1 81 ? 3.430 4.257 -13.275 1.00 88.12 81 TYR A C 1
ATOM 645 O O . TYR A 1 81 ? 4.207 3.327 -13.457 1.00 88.12 81 TYR A O 1
ATOM 653 N N . ALA A 1 82 ? 3.545 5.420 -13.927 1.00 86.44 82 ALA A N 1
ATOM 654 C CA . ALA A 1 82 ? 4.633 5.713 -14.851 1.00 86.44 82 ALA A CA 1
ATOM 655 C C . ALA A 1 82 ? 5.981 5.850 -14.126 1.00 86.44 82 ALA A C 1
ATOM 657 O O . ALA A 1 82 ? 6.961 5.259 -14.570 1.00 86.44 82 ALA A O 1
ATOM 658 N N . GLU A 1 83 ? 6.019 6.587 -13.012 1.00 85.94 83 GLU A N 1
ATOM 659 C CA . GLU A 1 83 ? 7.225 6.753 -12.189 1.00 85.94 83 GLU A CA 1
ATOM 660 C C . GLU A 1 83 ? 7.667 5.417 -11.584 1.00 85.94 83 GLU A C 1
ATOM 662 O O . GLU A 1 83 ? 8.844 5.068 -11.656 1.00 85.94 83 GLU A O 1
ATOM 667 N N . ILE A 1 84 ? 6.714 4.624 -11.086 1.00 84.81 84 ILE A N 1
ATOM 668 C CA . ILE A 1 84 ? 6.980 3.283 -10.555 1.00 84.81 84 ILE A CA 1
ATOM 669 C C . ILE A 1 84 ? 7.559 2.374 -11.652 1.00 84.81 84 ILE A C 1
ATOM 671 O O . ILE A 1 84 ? 8.617 1.777 -11.463 1.00 84.81 84 ILE A O 1
ATOM 675 N N . ALA A 1 85 ? 6.923 2.308 -12.828 1.00 83.44 85 ALA A N 1
ATOM 676 C CA . ALA A 1 85 ? 7.414 1.509 -13.956 1.00 83.44 85 ALA A CA 1
ATOM 677 C C . ALA A 1 85 ? 8.825 1.929 -14.400 1.00 83.44 85 ALA A C 1
ATOM 679 O O . ALA A 1 85 ? 9.680 1.079 -14.663 1.00 83.44 85 ALA A O 1
ATOM 680 N N . ALA A 1 86 ? 9.080 3.240 -14.466 1.00 83.56 86 ALA A N 1
ATOM 681 C CA . ALA A 1 86 ? 10.382 3.784 -14.830 1.00 83.56 86 ALA A CA 1
ATOM 682 C C . ALA A 1 86 ? 11.462 3.412 -13.804 1.00 83.56 86 ALA A C 1
ATOM 684 O O . ALA A 1 86 ? 12.551 2.993 -14.199 1.00 83.56 86 ALA A O 1
ATOM 685 N N . PHE A 1 87 ? 11.151 3.493 -12.505 1.00 82.69 87 PHE A N 1
ATOM 686 C CA . PHE A 1 87 ? 12.072 3.107 -11.436 1.00 82.69 87 PHE A CA 1
ATOM 687 C C . PHE A 1 87 ? 12.506 1.643 -11.565 1.00 82.69 87 PHE A C 1
ATOM 689 O O . PHE A 1 87 ? 13.695 1.339 -11.513 1.00 82.69 87 PHE A O 1
ATOM 696 N N . ILE A 1 88 ? 11.556 0.745 -11.808 1.00 79.12 88 ILE A N 1
ATOM 697 C CA . ILE A 1 88 ? 11.799 -0.699 -11.932 1.00 79.12 88 ILE A CA 1
ATOM 698 C C . ILE A 1 88 ? 12.672 -1.007 -13.134 1.00 79.12 88 ILE A C 1
ATOM 700 O O . ILE A 1 88 ? 13.619 -1.787 -13.045 1.00 79.12 88 ILE A O 1
ATOM 704 N N . LYS A 1 89 ? 12.364 -0.359 -14.261 1.00 78.31 89 LYS A N 1
ATOM 705 C CA . LYS A 1 89 ? 13.145 -0.481 -15.489 1.00 78.31 89 LYS A CA 1
ATOM 706 C C . LYS A 1 89 ? 14.589 -0.016 -15.282 1.00 78.31 89 LYS A C 1
ATOM 708 O O . LYS A 1 89 ? 15.499 -0.626 -15.833 1.00 78.31 89 LYS A O 1
ATOM 713 N N . ALA A 1 90 ? 14.795 1.030 -14.483 1.00 77.88 90 ALA A N 1
ATOM 714 C CA . ALA A 1 90 ? 16.120 1.539 -14.142 1.00 77.88 90 ALA A CA 1
ATOM 715 C C . ALA A 1 90 ? 16.868 0.678 -13.100 1.00 77.88 90 ALA A C 1
ATOM 717 O O . ALA A 1 90 ? 18.096 0.718 -13.065 1.00 77.88 90 ALA A O 1
ATOM 718 N N . HIS A 1 91 ? 16.163 -0.129 -12.293 1.00 74.12 91 HIS A N 1
ATOM 719 C CA . HIS A 1 91 ? 16.738 -0.927 -11.195 1.00 74.12 91 HIS A CA 1
ATOM 720 C C . HIS A 1 91 ? 16.446 -2.438 -11.324 1.00 74.12 91 HIS A C 1
ATOM 722 O O . HIS A 1 91 ? 15.837 -3.042 -10.436 1.00 74.12 91 HIS A O 1
ATOM 728 N N . PRO A 1 92 ? 16.931 -3.095 -12.393 1.00 65.69 92 PRO A N 1
ATOM 729 C CA . PRO A 1 92 ? 16.634 -4.499 -12.685 1.00 65.69 92 PRO A CA 1
ATOM 730 C C . PRO A 1 92 ? 17.096 -5.474 -11.586 1.00 65.69 92 PRO A C 1
ATOM 732 O O . PRO A 1 92 ? 16.425 -6.462 -11.303 1.00 65.69 92 PRO A O 1
ATOM 735 N N . LYS A 1 93 ? 18.225 -5.200 -10.919 1.00 61.78 93 LYS A N 1
ATOM 736 C CA . LYS A 1 93 ? 18.750 -6.073 -9.852 1.00 61.78 93 LYS A CA 1
ATOM 737 C C . LYS A 1 93 ? 17.865 -6.084 -8.600 1.00 61.78 93 LYS A C 1
ATOM 739 O O . LYS A 1 93 ? 17.677 -7.142 -8.013 1.00 61.78 93 LYS A O 1
ATOM 744 N N . SER A 1 94 ? 17.311 -4.933 -8.216 1.00 60.16 94 SER A N 1
ATOM 745 C CA . SER A 1 94 ? 16.371 -4.842 -7.090 1.00 60.16 94 SER A CA 1
ATOM 746 C C . SER A 1 94 ? 15.045 -5.513 -7.436 1.00 60.16 94 SER A C 1
ATOM 748 O O . SER A 1 94 ? 14.533 -6.292 -6.645 1.00 60.16 94 SER A O 1
ATOM 750 N N . ALA A 1 95 ? 14.561 -5.305 -8.665 1.00 58.50 95 ALA A N 1
ATOM 751 C CA . ALA A 1 95 ? 13.365 -5.966 -9.173 1.00 58.50 95 ALA A CA 1
ATOM 752 C C . ALA A 1 95 ? 13.484 -7.502 -9.090 1.00 58.50 95 ALA A C 1
ATOM 754 O O . ALA A 1 95 ? 12.590 -8.150 -8.561 1.00 58.50 95 ALA A O 1
ATOM 755 N N . LEU A 1 96 ? 14.611 -8.087 -9.518 1.00 57.69 96 LEU A N 1
ATOM 756 C CA . LEU A 1 96 ? 14.850 -9.532 -9.398 1.00 57.69 96 LEU A CA 1
ATOM 757 C C . LEU A 1 96 ? 14.812 -10.046 -7.954 1.00 57.69 96 LEU A C 1
ATOM 759 O O . LEU A 1 96 ? 14.228 -11.099 -7.706 1.00 57.69 96 LEU A O 1
ATOM 763 N N . ASN A 1 97 ? 15.446 -9.327 -7.023 1.00 53.78 97 ASN A N 1
ATOM 764 C CA . ASN A 1 97 ? 15.521 -9.727 -5.615 1.00 53.78 97 ASN A CA 1
ATOM 765 C C . ASN A 1 97 ? 14.149 -9.697 -4.928 1.00 53.78 97 ASN A C 1
ATOM 767 O O . ASN A 1 97 ? 13.887 -10.528 -4.065 1.00 53.78 97 ASN A O 1
ATOM 771 N N . ASP A 1 98 ? 13.267 -8.796 -5.360 1.00 58.72 98 ASP A N 1
ATOM 772 C CA . ASP A 1 98 ? 11.884 -8.707 -4.885 1.00 58.72 98 ASP A CA 1
ATOM 773 C C . ASP A 1 98 ? 10.925 -9.647 -5.650 1.00 58.72 98 ASP A C 1
ATOM 775 O O . ASP A 1 98 ? 9.705 -9.538 -5.510 1.00 58.72 98 ASP A O 1
ATOM 779 N N . GLY A 1 99 ? 11.459 -10.571 -6.465 1.00 56.06 99 GLY A N 1
ATOM 780 C CA . GLY A 1 99 ? 10.698 -11.588 -7.204 1.00 56.06 99 GLY A CA 1
ATOM 781 C C . GLY A 1 99 ? 10.125 -11.114 -8.545 1.00 56.06 99 GLY A C 1
ATOM 782 O O . GLY A 1 99 ? 9.265 -11.776 -9.131 1.00 56.06 99 GLY A O 1
ATOM 783 N N . TRP A 1 100 ? 10.553 -9.955 -9.051 1.00 64.69 100 TRP A N 1
ATOM 784 C CA . TRP A 1 100 ? 9.969 -9.331 -10.238 1.00 64.69 100 TRP A CA 1
ATOM 785 C C . TRP A 1 100 ? 10.737 -9.831 -11.452 1.00 64.69 100 TRP A C 1
ATOM 787 O O . TRP A 1 100 ? 11.928 -9.561 -11.609 1.00 64.69 100 TRP A O 1
ATOM 797 N N . ALA A 1 101 ? 10.053 -10.566 -12.331 1.00 56.06 101 ALA A N 1
ATOM 798 C CA . ALA A 1 101 ? 10.645 -11.002 -13.591 1.00 56.06 101 ALA A CA 1
ATOM 799 C C . ALA A 1 101 ? 11.187 -9.790 -14.372 1.00 56.06 101 ALA A C 1
ATOM 801 O O . ALA A 1 101 ? 10.455 -8.828 -14.627 1.00 56.06 101 ALA A O 1
ATOM 802 N N . LEU A 1 102 ? 12.472 -9.841 -14.743 1.00 46.31 102 LEU A N 1
ATOM 803 C CA . LEU A 1 102 ? 13.092 -8.852 -15.620 1.00 46.31 102 LEU A CA 1
ATOM 804 C C . LEU A 1 102 ? 12.408 -8.862 -16.977 1.00 46.31 102 LEU A C 1
ATOM 806 O O . LEU A 1 102 ? 12.348 -9.896 -17.635 1.00 46.31 102 LEU A O 1
ATOM 810 N N . GLY A 1 103 ? 11.941 -7.694 -17.400 1.00 50.41 103 GLY A N 1
ATOM 811 C CA . GLY A 1 103 ? 11.176 -7.550 -18.631 1.00 50.41 103 GLY A CA 1
ATOM 812 C C . GLY A 1 103 ? 9.770 -7.061 -18.328 1.00 50.41 103 GLY A C 1
ATOM 813 O O . GLY A 1 103 ? 8.827 -7.832 -18.211 1.00 50.41 103 GLY A O 1
ATOM 814 N N . GLU A 1 104 ? 9.685 -5.738 -18.211 1.00 59.19 104 GLU A N 1
ATOM 815 C CA . GLU A 1 104 ? 8.476 -4.923 -18.324 1.00 59.19 104 GLU A CA 1
ATOM 816 C C . GLU A 1 104 ? 7.400 -5.120 -17.254 1.00 59.19 104 GLU A C 1
ATOM 818 O O . GLU A 1 104 ? 6.342 -5.723 -17.450 1.00 59.19 104 GLU A O 1
ATOM 823 N N . MET A 1 105 ? 7.604 -4.442 -16.124 1.00 72.00 105 MET A N 1
ATOM 824 C CA . MET A 1 105 ? 6.461 -4.006 -15.340 1.00 72.00 105 MET A CA 1
ATOM 825 C C . MET A 1 105 ? 5.759 -2.845 -16.048 1.00 72.00 105 MET A C 1
ATOM 827 O O . MET A 1 105 ? 6.160 -1.687 -15.938 1.00 72.00 105 MET A O 1
ATOM 831 N N . SER A 1 106 ? 4.723 -3.169 -16.822 1.00 80.56 106 SER A N 1
ATOM 832 C CA . SER A 1 106 ? 3.855 -2.171 -17.444 1.00 80.56 106 SER A CA 1
ATOM 833 C C . SER A 1 106 ? 2.972 -1.476 -16.402 1.00 80.56 106 SER A C 1
ATOM 835 O O . SER A 1 106 ? 2.739 -1.998 -15.307 1.00 80.56 106 SER A O 1
ATOM 837 N N . LYS A 1 107 ? 2.423 -0.308 -16.762 1.00 84.38 107 LYS A N 1
ATOM 838 C CA . LYS A 1 107 ? 1.433 0.404 -15.931 1.00 84.38 107 LYS A CA 1
ATOM 839 C C . LYS A 1 107 ? 0.255 -0.505 -15.562 1.00 84.38 107 LYS A C 1
ATOM 841 O O . LYS A 1 107 ? -0.181 -0.498 -14.416 1.00 84.38 107 LYS A O 1
ATOM 846 N N . ASP A 1 108 ? -0.191 -1.339 -16.500 1.00 85.25 108 ASP A N 1
ATOM 847 C CA . ASP A 1 108 ? -1.293 -2.283 -16.290 1.00 85.25 108 ASP A CA 1
ATOM 848 C C . ASP A 1 108 ? -0.932 -3.379 -15.287 1.00 85.25 108 ASP A C 1
ATOM 850 O O . ASP A 1 108 ? -1.760 -3.768 -14.463 1.00 85.25 108 ASP A O 1
ATOM 854 N N . LYS A 1 109 ? 0.313 -3.872 -15.321 1.00 83.31 109 LYS A N 1
ATOM 855 C CA . LYS A 1 109 ? 0.794 -4.865 -14.354 1.00 83.31 109 LYS A CA 1
ATOM 856 C C . LYS A 1 109 ? 0.888 -4.262 -12.951 1.00 83.31 109 LYS A C 1
ATOM 858 O O . LYS A 1 109 ? 0.423 -4.892 -12.007 1.00 83.31 109 LYS A O 1
ATOM 863 N N . ILE A 1 110 ? 1.394 -3.032 -12.828 1.00 84.81 110 ILE A N 1
ATOM 864 C CA . ILE A 1 110 ? 1.411 -2.280 -11.558 1.00 84.81 110 ILE A CA 1
ATOM 865 C C . ILE A 1 110 ? -0.008 -2.103 -11.022 1.00 84.81 110 ILE A C 1
ATOM 867 O O . ILE A 1 110 ? -0.260 -2.369 -9.849 1.00 84.81 110 ILE A O 1
ATOM 871 N N . TRP A 1 111 ? -0.945 -1.694 -11.878 1.00 88.31 111 TRP A N 1
ATOM 872 C CA . TRP A 1 111 ? -2.341 -1.518 -11.493 1.00 88.31 111 TRP A CA 1
ATOM 873 C C . TRP A 1 111 ? -2.969 -2.826 -10.993 1.00 88.31 111 TRP A C 1
ATOM 875 O O . TRP A 1 111 ? -3.558 -2.835 -9.914 1.00 88.31 111 TRP A O 1
ATOM 885 N N . LYS A 1 112 ? -2.783 -3.944 -11.712 1.00 86.75 112 LYS A N 1
ATOM 886 C CA . LYS A 1 112 ? -3.292 -5.265 -11.294 1.00 86.75 112 LYS A CA 1
ATOM 887 C C . LYS A 1 112 ? -2.737 -5.691 -9.935 1.00 86.75 112 LYS A C 1
ATOM 889 O O . LYS A 1 112 ? -3.506 -6.123 -9.079 1.00 86.75 112 LYS A O 1
ATOM 894 N N . LEU A 1 113 ? -1.431 -5.528 -9.725 1.00 85.62 113 LEU A N 1
ATOM 895 C CA . LEU A 1 113 ? -0.777 -5.856 -8.456 1.00 85.62 113 LEU A CA 1
ATOM 896 C C . LEU A 1 113 ? -1.281 -4.963 -7.315 1.00 85.62 113 LEU A C 1
ATOM 898 O O . LEU A 1 113 ? -1.576 -5.453 -6.229 1.00 85.62 113 LEU A O 1
ATOM 902 N N . LEU A 1 114 ? -1.478 -3.668 -7.566 1.00 87.44 114 LEU A N 1
ATOM 903 C CA . LEU A 1 114 ? -2.092 -2.772 -6.586 1.00 87.44 114 LEU A CA 1
ATOM 904 C C . LEU A 1 114 ? -3.538 -3.165 -6.274 1.00 87.44 114 LEU A C 1
ATOM 906 O O . LEU A 1 114 ? -3.927 -3.131 -5.112 1.00 87.44 114 LEU A O 1
ATOM 910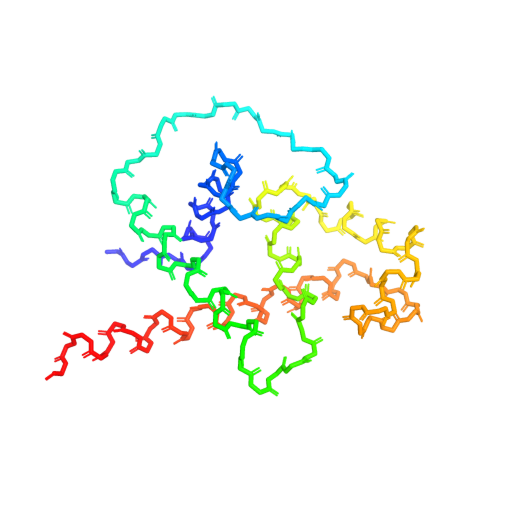 N N . CYS A 1 115 ? -4.339 -3.565 -7.262 1.00 88.38 115 CYS A N 1
ATOM 911 C CA . CYS A 1 115 ? -5.691 -4.079 -7.027 1.00 88.38 115 CYS A CA 1
ATOM 912 C C . CYS A 1 115 ? -5.683 -5.351 -6.171 1.00 88.38 115 CYS A C 1
ATOM 914 O O . CYS A 1 115 ? -6.481 -5.458 -5.241 1.00 88.38 115 CYS A O 1
ATOM 916 N N . GLN A 1 116 ? -4.760 -6.276 -6.435 1.00 86.81 116 GLN A N 1
ATOM 917 C CA . GLN A 1 116 ? -4.564 -7.472 -5.618 1.00 86.81 116 GLN A CA 1
ATOM 918 C C . GLN A 1 116 ? -4.195 -7.101 -4.173 1.00 86.81 116 GLN A C 1
ATOM 920 O O . GLN A 1 116 ? -4.834 -7.577 -3.236 1.00 86.81 116 GLN A O 1
ATOM 925 N N . ALA A 1 117 ? -3.236 -6.192 -3.985 1.00 87.06 117 ALA A N 1
ATOM 926 C CA . ALA A 1 117 ? -2.832 -5.712 -2.665 1.00 87.06 117 ALA A CA 1
ATOM 927 C C . ALA A 1 117 ? -4.000 -5.058 -1.902 1.00 87.06 117 ALA A C 1
ATOM 929 O O . ALA A 1 117 ? -4.227 -5.368 -0.734 1.00 87.06 117 ALA A O 1
ATOM 930 N N . LYS A 1 118 ? -4.801 -4.219 -2.576 1.00 90.00 118 LYS A N 1
ATOM 931 C CA . LYS A 1 118 ? -6.025 -3.625 -2.006 1.00 90.00 118 LYS A CA 1
ATOM 932 C C . LYS A 1 118 ? -7.024 -4.689 -1.561 1.00 90.00 118 LYS A C 1
ATOM 934 O O . LYS A 1 118 ? -7.589 -4.562 -0.480 1.00 90.00 118 LYS A O 1
ATOM 939 N N . GLY A 1 119 ? -7.235 -5.719 -2.383 1.00 88.81 119 GLY A N 1
ATOM 940 C CA . GLY A 1 119 ? -8.141 -6.825 -2.074 1.00 88.81 119 GLY A CA 1
ATOM 941 C C . GLY A 1 119 ? -7.738 -7.565 -0.800 1.00 88.81 119 GLY A C 1
ATOM 942 O O . GLY A 1 119 ? -8.588 -7.828 0.047 1.00 88.81 119 GLY A O 1
ATOM 943 N N . TYR A 1 120 ? -6.441 -7.819 -0.615 1.00 87.06 120 TYR A N 1
ATOM 944 C CA . TYR A 1 120 ? -5.937 -8.431 0.614 1.00 87.06 120 TYR A CA 1
ATOM 945 C C . TYR A 1 120 ? -6.139 -7.554 1.846 1.00 87.06 120 TYR A C 1
ATOM 947 O O . TYR A 1 120 ? -6.630 -8.040 2.863 1.00 87.06 120 TYR A O 1
ATOM 955 N N . VAL A 1 121 ? -5.792 -6.266 1.757 1.00 89.19 121 VAL A N 1
ATOM 956 C CA . VAL A 1 121 ? -5.981 -5.333 2.877 1.00 89.19 121 VAL A CA 1
ATOM 957 C C . VAL A 1 121 ? -7.465 -5.243 3.243 1.00 89.19 121 VAL A C 1
ATOM 959 O O . VAL A 1 121 ? -7.804 -5.327 4.421 1.00 89.19 121 VAL A O 1
ATOM 962 N N . ALA A 1 122 ? -8.357 -5.134 2.253 1.00 89.69 122 ALA A N 1
ATOM 963 C CA . ALA A 1 122 ? -9.800 -5.118 2.483 1.00 89.69 122 ALA A CA 1
ATOM 964 C C . ALA A 1 122 ? -10.284 -6.404 3.169 1.00 89.69 122 ALA A C 1
ATOM 966 O O . ALA A 1 122 ? -10.897 -6.327 4.230 1.00 89.69 122 ALA A O 1
ATOM 967 N N . GLY A 1 123 ? -9.938 -7.574 2.624 1.00 88.25 123 GLY A N 1
ATOM 968 C CA . GLY A 1 123 ? -10.356 -8.860 3.185 1.00 88.25 123 GLY A CA 1
ATOM 969 C C . GLY A 1 123 ? -9.854 -9.086 4.612 1.00 88.25 123 GLY A C 1
ATOM 970 O O . GLY A 1 123 ? -10.584 -9.621 5.444 1.00 88.25 123 GLY A O 1
ATOM 971 N N . TRP A 1 124 ? -8.637 -8.632 4.929 1.00 89.25 124 TRP A N 1
ATOM 972 C CA . TRP A 1 124 ? -8.113 -8.701 6.292 1.00 89.25 124 TRP A CA 1
ATOM 973 C C . TRP A 1 124 ? -8.888 -7.789 7.250 1.00 89.25 124 TRP A C 1
ATOM 975 O O . TRP A 1 124 ? -9.271 -8.224 8.336 1.00 89.25 124 TRP A O 1
ATOM 985 N N . LEU A 1 125 ? -9.159 -6.543 6.848 1.00 88.81 125 LEU A N 1
ATOM 986 C CA . LEU A 1 125 ? -9.924 -5.595 7.663 1.00 88.81 125 LEU A CA 1
ATOM 987 C C . LEU A 1 125 ? -11.354 -6.087 7.920 1.00 88.81 125 LEU A C 1
ATOM 989 O O . LEU A 1 125 ? -11.845 -5.967 9.044 1.00 88.81 125 LEU A O 1
ATOM 993 N N . ASP A 1 126 ? -11.997 -6.670 6.909 1.00 87.75 126 ASP A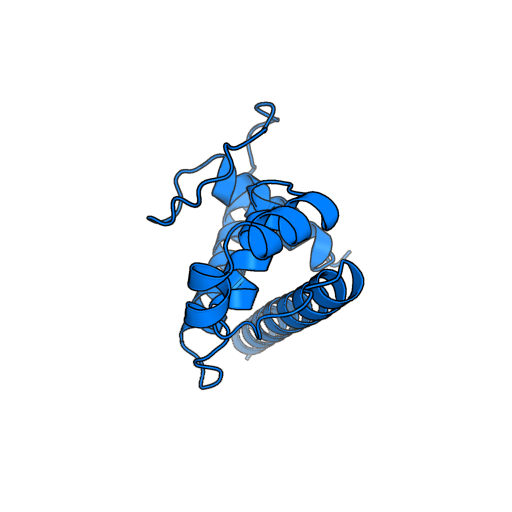 N 1
ATOM 994 C CA . ASP A 1 126 ? -13.341 -7.238 7.034 1.00 87.75 126 ASP A CA 1
ATOM 995 C C . ASP A 1 126 ? -13.347 -8.457 7.970 1.00 87.75 126 ASP A C 1
ATOM 997 O O . ASP A 1 126 ? -14.235 -8.592 8.814 1.00 87.75 126 ASP A O 1
ATOM 1001 N N . ALA A 1 127 ? -12.320 -9.312 7.900 1.00 85.88 127 ALA A N 1
ATOM 1002 C CA . ALA A 1 127 ? -12.168 -10.435 8.823 1.00 85.88 127 ALA A CA 1
ATOM 1003 C C . ALA A 1 127 ? -12.029 -9.969 10.284 1.00 85.88 127 ALA A C 1
ATOM 1005 O O . ALA A 1 127 ? -12.665 -10.542 11.168 1.00 85.88 127 ALA A O 1
ATOM 1006 N N . GLN A 1 128 ? -11.259 -8.908 10.548 1.00 82.44 128 GLN A N 1
ATOM 1007 C CA . GLN A 1 128 ? -11.122 -8.344 11.898 1.00 82.44 128 GLN A CA 1
ATOM 1008 C C . GLN A 1 128 ? -12.426 -7.728 12.419 1.00 82.44 128 GLN A C 1
ATOM 1010 O O . GLN A 1 128 ? -12.736 -7.856 13.603 1.00 82.44 128 GLN A O 1
ATOM 1015 N N . ALA A 1 129 ? -13.206 -7.084 11.546 1.00 80.25 129 ALA A N 1
ATOM 1016 C CA . ALA A 1 129 ? -14.499 -6.521 11.926 1.00 80.25 129 ALA A CA 1
ATOM 1017 C C . ALA A 1 129 ? -15.484 -7.610 12.384 1.00 80.25 129 ALA A C 1
ATOM 1019 O O . ALA A 1 129 ? -16.184 -7.413 13.372 1.00 80.25 129 ALA A O 1
ATOM 1020 N N . ASN A 1 130 ? -15.482 -8.769 11.719 1.00 74.94 130 ASN A N 1
ATOM 1021 C CA . ASN A 1 130 ? -16.345 -9.896 12.081 1.00 74.94 130 ASN A CA 1
ATOM 1022 C C . ASN A 1 130 ? -15.923 -10.570 13.398 1.00 74.94 130 ASN A C 1
ATOM 1024 O O . ASN A 1 130 ? -16.782 -10.993 14.170 1.00 74.94 130 ASN A O 1
ATOM 1028 N N . VAL A 1 131 ? -14.617 -10.637 13.687 1.00 73.44 131 VAL A N 1
ATOM 1029 C CA . VAL A 1 131 ? -14.100 -11.189 14.954 1.00 73.44 131 VAL A CA 1
ATOM 1030 C C . VAL A 1 131 ? -14.493 -10.322 16.152 1.00 73.44 131 VAL A C 1
ATOM 1032 O O . VAL A 1 131 ? -14.791 -10.857 17.209 1.00 73.44 131 VAL A O 1
ATOM 1035 N N . ALA A 1 132 ? -14.551 -8.997 16.000 1.00 62.91 132 ALA A N 1
ATOM 1036 C CA . ALA A 1 132 ? -14.940 -8.090 17.085 1.00 62.91 132 ALA A CA 1
ATOM 1037 C C . ALA A 1 132 ? -16.442 -8.142 17.445 1.00 62.91 132 ALA A C 1
ATOM 1039 O O . ALA A 1 132 ? -16.846 -7.563 18.452 1.00 62.91 132 ALA A O 1
ATOM 1040 N N . THR A 1 133 ? -17.268 -8.784 16.613 1.00 62.16 133 THR A N 1
ATOM 1041 C CA . THR A 1 133 ? -18.724 -8.909 16.809 1.00 62.16 133 THR A CA 1
ATOM 1042 C C . THR A 1 133 ? -19.176 -10.278 17.326 1.00 62.16 133 THR A C 1
ATOM 1044 O O . THR A 1 133 ? -20.373 -10.458 17.554 1.00 62.16 133 THR A O 1
ATOM 1047 N N . MET A 1 134 ? -18.251 -11.230 17.484 1.00 49.25 134 MET A N 1
ATOM 1048 C CA . MET A 1 134 ? -18.486 -12.557 18.074 1.00 49.25 134 MET A CA 1
ATOM 1049 C C . MET A 1 134 ? -18.055 -12.581 19.537 1.00 49.25 134 MET A C 1
ATOM 1051 O O . MET A 1 134 ? -18.773 -13.227 20.330 1.00 49.25 134 MET A O 1
#

Foldseek 3Di:
DDDALVRLLLLLLQVVQVDVPDPDDDDQDAPDDPDDDDDPVSVVSNVLLVVLLVVVCVDPVVQPPVLSVLSNCCRNRVDQLVRVQVVCLVCVPVCVVSVHDPDDPDSVNSVVSNVVSSVSSVVSSVVVVVVVVD

Secondary structure (DSSP, 8-state):
-PPPHHHHHHHHHHHHHHTT-SS---SS-------SPPPHHHHHHHHHHHHHHHHHTTSS-TT-HHHHHHHIIIIIS---HHHHHHHHHH-HHHHHHTT--SS---HHHHHHHHHHHHHHHHHHHHHHHHHTT-

pLDDT: mean 73.09, std 16.54, range [38.22, 91.44]

Organism: NCBI:txid2013866